Protein AF-A0AAJ0A9P5-F1 (afdb_monomer)

Mean predicted aligned error: 9.55 Å

Structure (mmCIF, N/CA/C/O backbone):
data_AF-A0AAJ0A9P5-F1
#
_entry.id   AF-A0AAJ0A9P5-F1
#
loop_
_atom_site.group_PDB
_atom_site.id
_atom_site.type_symbol
_atom_site.label_atom_id
_atom_site.label_alt_id
_atom_site.label_comp_id
_atom_site.label_asym_id
_atom_site.label_entity_id
_atom_site.label_seq_id
_atom_site.pdbx_PDB_ins_code
_atom_site.Cartn_x
_atom_site.Cartn_y
_atom_site.Cartn_z
_atom_site.occupancy
_atom_site.B_iso_or_equiv
_atom_site.auth_seq_id
_atom_site.auth_comp_id
_atom_site.auth_asym_id
_atom_site.auth_atom_id
_atom_site.pdbx_PDB_model_num
ATOM 1 N N . MET A 1 1 ? -40.258 11.384 46.647 1.00 43.69 1 MET A N 1
ATOM 2 C CA . MET A 1 1 ? -38.939 11.074 46.054 1.00 43.69 1 MET A CA 1
ATOM 3 C C . MET A 1 1 ? -38.989 9.666 45.482 1.00 43.69 1 MET A C 1
ATOM 5 O O . MET A 1 1 ? -38.997 8.732 46.267 1.00 43.69 1 MET A O 1
ATOM 9 N N . VAL A 1 2 ? -39.085 9.504 44.158 1.00 33.72 2 VAL A N 1
ATOM 10 C CA . VAL A 1 2 ? -38.914 8.203 43.483 1.00 33.72 2 VAL A CA 1
ATOM 11 C C . VAL A 1 2 ? -38.185 8.434 42.156 1.00 33.72 2 VAL A C 1
ATOM 13 O O . VAL A 1 2 ? -38.736 9.001 41.221 1.00 33.72 2 VAL A O 1
ATOM 16 N N . SER A 1 3 ? -36.909 8.047 42.193 1.00 40.75 3 SER A N 1
ATOM 17 C CA . SER A 1 3 ? -35.982 7.599 41.146 1.00 40.75 3 SER A CA 1
ATOM 18 C C . SER A 1 3 ? -36.278 7.946 39.674 1.00 40.75 3 SER A C 1
ATOM 20 O O . SER A 1 3 ? -37.192 7.399 39.055 1.00 40.75 3 SER A O 1
ATOM 22 N N . LEU A 1 4 ? -35.406 8.786 39.094 1.00 46.56 4 LEU A N 1
ATOM 23 C CA . LEU A 1 4 ? -35.200 8.904 37.648 1.00 46.56 4 LEU A CA 1
ATOM 24 C C . LEU A 1 4 ? -34.816 7.523 37.094 1.00 46.56 4 LEU A C 1
ATOM 26 O O . LEU A 1 4 ? -33.756 6.989 37.417 1.00 46.56 4 LEU A O 1
ATOM 30 N N . LYS A 1 5 ? -35.666 6.949 36.241 1.00 46.88 5 LYS A N 1
ATOM 31 C CA . LYS A 1 5 ? -35.311 5.766 35.457 1.00 46.88 5 LYS A CA 1
ATOM 32 C C . LYS A 1 5 ? -34.177 6.141 34.499 1.00 46.88 5 LYS A C 1
ATOM 34 O O . LYS A 1 5 ? -34.388 6.931 33.582 1.00 46.88 5 LYS A O 1
ATOM 39 N N . ASN A 1 6 ? -32.997 5.557 34.715 1.00 48.31 6 ASN A N 1
ATOM 40 C CA . ASN A 1 6 ? -31.891 5.539 33.762 1.00 48.31 6 ASN A CA 1
ATOM 41 C C . ASN A 1 6 ? -32.391 4.992 32.416 1.00 48.31 6 ASN A C 1
ATOM 43 O O . ASN A 1 6 ? -32.512 3.781 32.231 1.00 48.31 6 ASN A O 1
ATOM 47 N N . PHE A 1 7 ? -32.666 5.886 31.469 1.00 50.88 7 PHE A N 1
ATOM 48 C CA . PHE A 1 7 ? -32.727 5.534 30.059 1.00 50.88 7 PHE A CA 1
ATOM 49 C C . PHE A 1 7 ? -31.289 5.258 29.618 1.00 50.88 7 PHE A C 1
ATOM 51 O O . PHE A 1 7 ? -30.525 6.171 29.309 1.00 50.88 7 PHE A O 1
ATOM 58 N N . VAL A 1 8 ? -30.887 3.988 29.667 1.00 54.44 8 VAL A N 1
ATOM 59 C CA . VAL A 1 8 ? -29.678 3.531 28.985 1.00 54.44 8 VAL A CA 1
ATOM 60 C C . VAL A 1 8 ? -29.944 3.727 27.496 1.00 54.44 8 VAL A C 1
ATOM 62 O O . VAL A 1 8 ? -30.694 2.969 26.884 1.00 54.44 8 VAL A O 1
ATOM 65 N N . LEU A 1 9 ? -29.376 4.791 26.930 1.00 50.66 9 LEU A N 1
ATOM 66 C CA . LEU A 1 9 ? -29.213 4.944 25.491 1.00 50.66 9 LEU A CA 1
ATOM 67 C C . LEU A 1 9 ? -28.299 3.806 25.036 1.00 50.66 9 LEU A C 1
ATOM 69 O O . LEU A 1 9 ? -27.078 3.933 25.044 1.00 50.66 9 LEU A O 1
ATOM 73 N N . ALA A 1 10 ? -28.897 2.666 24.693 1.00 53.06 10 ALA A N 1
ATOM 74 C CA . ALA A 1 10 ? -28.248 1.677 23.858 1.00 53.06 10 ALA A CA 1
ATOM 75 C C . ALA A 1 10 ? -28.016 2.359 22.508 1.00 53.06 10 ALA A C 1
ATOM 77 O O . ALA A 1 10 ? -28.899 2.410 21.651 1.00 53.06 10 ALA A O 1
ATOM 78 N N . SER A 1 11 ? -26.847 2.973 22.352 1.00 49.56 11 SER A N 1
ATOM 79 C CA . SER A 1 11 ? -26.318 3.327 21.052 1.00 49.56 11 SER A CA 1
ATOM 80 C C . SER A 1 11 ? -26.202 2.022 20.277 1.00 49.56 11 SER A C 1
ATOM 82 O O . SER A 1 11 ? -25.260 1.251 20.448 1.00 49.56 11 SER A O 1
ATOM 84 N N . PHE A 1 12 ? -27.196 1.753 19.432 1.00 44.38 12 PHE A N 1
ATOM 85 C CA . PHE A 1 12 ? -27.018 0.879 18.289 1.00 44.38 12 PHE A CA 1
ATOM 86 C C . PHE A 1 12 ? -25.938 1.546 17.439 1.00 44.38 12 PHE A C 1
ATOM 88 O O . PHE A 1 12 ? -26.226 2.374 16.577 1.00 44.38 12 PHE A O 1
ATOM 95 N N . ALA A 1 13 ? -24.675 1.253 17.748 1.00 47.34 13 ALA A N 1
ATOM 96 C CA . ALA A 1 13 ? -23.578 1.438 16.825 1.00 47.34 13 ALA A CA 1
ATOM 97 C C . ALA A 1 13 ? -23.886 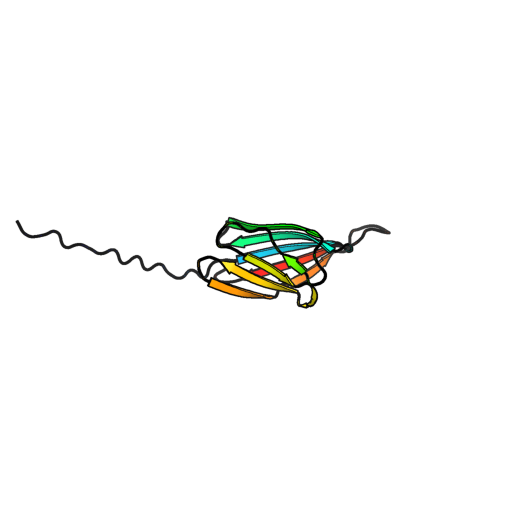0.493 15.666 1.00 47.34 13 ALA A C 1
ATOM 99 O O . ALA A 1 13 ? -23.502 -0.675 15.672 1.00 47.34 13 ALA A O 1
ATOM 100 N N . GLY A 1 14 ? -24.710 0.977 14.733 1.00 42.75 14 GLY A N 1
ATOM 101 C CA . GLY A 1 14 ? -24.897 0.339 13.450 1.00 42.75 14 GLY A CA 1
ATOM 102 C C . GLY A 1 14 ? -23.503 0.100 12.908 1.00 42.75 14 GLY A C 1
ATOM 103 O O . GLY A 1 14 ? -22.702 1.031 12.822 1.00 42.75 14 GLY A O 1
ATOM 104 N N . SER A 1 15 ? -23.190 -1.158 12.641 1.00 48.25 15 SER A N 1
ATOM 105 C CA . SER A 1 15 ? -21.971 -1.577 11.972 1.00 48.25 15 SER A CA 1
ATOM 106 C C . SER A 1 15 ? -22.048 -1.054 10.539 1.00 48.25 15 SER A C 1
ATOM 108 O O . SER A 1 15 ? -22.343 -1.787 9.601 1.00 48.25 15 SER A O 1
ATOM 110 N N . ALA A 1 16 ? -21.842 0.253 10.370 1.00 54.19 16 ALA A N 1
ATOM 111 C CA . ALA A 1 16 ? -21.419 0.800 9.103 1.00 54.19 16 ALA A CA 1
ATOM 112 C C . ALA A 1 16 ? -20.096 0.095 8.813 1.00 54.19 16 ALA A C 1
ATOM 114 O O . ALA A 1 16 ? -19.098 0.319 9.498 1.00 54.19 16 ALA A O 1
ATOM 115 N N . LEU A 1 17 ? -20.144 -0.871 7.897 1.00 59.69 17 LEU A N 1
ATOM 116 C CA . LEU A 1 17 ? -18.961 -1.534 7.374 1.00 59.69 17 LEU A CA 1
ATOM 117 C C . LEU A 1 17 ? -17.993 -0.418 6.956 1.00 59.69 17 LEU A C 1
ATOM 119 O O . LEU A 1 17 ? -18.373 0.458 6.184 1.00 59.69 17 LEU A O 1
ATOM 123 N N . ALA A 1 18 ? -16.814 -0.382 7.577 1.00 70.81 18 ALA A N 1
ATOM 124 C CA . ALA A 1 18 ? -15.884 0.736 7.480 1.00 70.81 18 ALA A CA 1
ATOM 125 C C . ALA A 1 18 ? -15.481 0.981 6.023 1.00 70.81 18 ALA A C 1
ATOM 127 O O . ALA A 1 18 ? -14.847 0.116 5.436 1.00 70.81 18 ALA A O 1
ATOM 128 N N . CYS A 1 19 ? -15.827 2.136 5.452 1.00 87.69 19 CYS A N 1
ATOM 129 C CA . CYS A 1 19 ? -15.570 2.402 4.040 1.00 87.69 19 CYS A CA 1
ATOM 130 C C . CYS A 1 19 ? -14.075 2.565 3.775 1.00 87.69 19 CYS A C 1
ATOM 132 O O . CYS A 1 19 ? -13.462 3.521 4.254 1.00 87.69 19 CYS A O 1
ATOM 134 N N . VAL A 1 20 ? -13.491 1.641 3.012 1.00 92.88 20 VAL A N 1
ATOM 135 C CA . VAL A 1 20 ? -12.066 1.660 2.677 1.00 92.88 20 VAL A CA 1
ATOM 136 C C . VAL A 1 20 ? -11.879 1.996 1.206 1.00 92.88 20 VAL A C 1
ATOM 138 O O . VAL A 1 20 ? -12.299 1.254 0.319 1.00 92.88 20 VAL A O 1
ATOM 141 N N . ASP A 1 21 ? -11.181 3.102 0.970 1.00 95.25 21 ASP A N 1
ATOM 142 C CA . ASP A 1 21 ? -10.745 3.568 -0.340 1.00 95.25 21 ASP A CA 1
ATOM 143 C C . ASP A 1 21 ? -9.230 3.390 -0.476 1.00 95.25 21 ASP A C 1
ATOM 145 O O . ASP A 1 21 ? -8.440 3.960 0.283 1.00 95.25 21 ASP A O 1
ATOM 149 N N . PHE A 1 22 ? -8.813 2.621 -1.474 1.00 96.12 22 PHE A N 1
ATOM 150 C CA . PHE A 1 22 ? -7.422 2.364 -1.820 1.00 96.12 22 PHE A CA 1
ATOM 151 C C . PHE A 1 22 ? -7.108 2.920 -3.205 1.00 96.12 22 PHE A C 1
ATOM 153 O O . PHE A 1 22 ? -7.825 2.648 -4.170 1.00 96.12 22 PHE A O 1
ATOM 160 N N . VAL A 1 23 ? -6.002 3.653 -3.314 1.00 96.12 23 VAL A N 1
ATOM 161 C CA . VAL A 1 23 ? -5.475 4.157 -4.585 1.00 96.12 23 VAL A CA 1
ATOM 162 C C . VAL A 1 23 ? -3.960 4.005 -4.595 1.00 96.12 23 VAL A C 1
ATOM 164 O O . VAL A 1 23 ? -3.279 4.486 -3.690 1.00 96.12 23 VAL A O 1
ATOM 167 N N . ALA A 1 24 ? -3.427 3.385 -5.641 1.00 95.12 24 ALA A N 1
ATOM 168 C CA . ALA A 1 24 ? -2.003 3.266 -5.914 1.00 95.12 24 ALA A CA 1
ATOM 169 C C . ALA A 1 24 ? -1.693 3.760 -7.327 1.00 95.12 24 ALA A C 1
ATOM 171 O O . ALA A 1 24 ? -2.428 3.465 -8.262 1.00 95.12 24 ALA A O 1
ATOM 172 N N . SER A 1 25 ? -0.582 4.473 -7.483 1.00 93.69 25 SER A N 1
ATOM 173 C CA . SER A 1 25 ? 0.039 4.779 -8.772 1.00 93.69 25 SER A CA 1
ATOM 174 C C . SER A 1 25 ? 1.460 4.237 -8.756 1.00 93.69 25 SER A C 1
ATOM 176 O O . SER A 1 25 ? 2.235 4.605 -7.871 1.00 93.69 25 SER A O 1
ATOM 178 N N . ILE A 1 26 ? 1.779 3.337 -9.684 1.00 91.56 26 ILE A N 1
ATOM 179 C CA . ILE A 1 26 ? 3.019 2.558 -9.723 1.00 91.56 26 ILE A CA 1
ATOM 180 C C . ILE A 1 26 ? 3.675 2.764 -11.084 1.00 91.56 26 ILE A C 1
ATOM 182 O O . ILE A 1 26 ? 3.067 2.488 -12.117 1.00 91.56 26 ILE A O 1
ATOM 186 N N . ASN A 1 27 ? 4.919 3.234 -11.107 1.00 89.00 27 ASN A N 1
ATOM 187 C CA . ASN A 1 27 ? 5.666 3.357 -12.357 1.00 89.00 27 ASN A CA 1
ATOM 188 C C . ASN A 1 27 ? 6.378 2.044 -12.734 1.00 89.00 27 ASN A C 1
ATOM 190 O O . ASN A 1 27 ? 6.448 1.082 -11.969 1.00 89.00 27 ASN A O 1
ATOM 194 N N . ASN A 1 28 ? 6.967 2.025 -13.925 1.00 83.50 28 ASN A N 1
ATOM 195 C CA . ASN A 1 28 ? 7.765 0.913 -14.443 1.00 83.50 28 ASN A CA 1
ATOM 196 C C . ASN A 1 28 ? 9.007 0.549 -13.598 1.00 83.50 28 ASN A C 1
ATOM 198 O O . ASN A 1 28 ? 9.544 -0.541 -13.768 1.00 83.50 28 ASN A O 1
ATOM 202 N N . PHE A 1 29 ? 9.460 1.427 -12.699 1.00 85.31 29 PHE A N 1
ATOM 203 C CA . PHE A 1 29 ? 10.568 1.184 -11.765 1.00 85.31 29 PHE A CA 1
ATOM 204 C C . PHE A 1 29 ? 10.097 0.681 -10.392 1.00 85.31 29 PHE A C 1
ATOM 206 O O . PHE A 1 29 ? 10.872 0.697 -9.439 1.00 85.31 29 PHE A O 1
ATOM 213 N N . GLN A 1 30 ? 8.828 0.275 -10.266 1.00 86.94 30 GLN A N 1
ATOM 214 C CA . GLN A 1 30 ? 8.208 -0.147 -9.002 1.00 86.94 30 GLN A CA 1
ATOM 215 C C . GLN A 1 30 ? 8.227 0.938 -7.909 1.00 86.94 30 GLN A C 1
ATOM 217 O O . GLN A 1 30 ? 8.095 0.653 -6.715 1.00 86.94 30 GLN A O 1
ATOM 222 N N . TYR A 1 31 ? 8.357 2.203 -8.307 1.00 91.12 31 TYR A N 1
ATOM 223 C CA . TYR A 1 31 ? 8.109 3.325 -7.418 1.00 91.12 31 TYR A CA 1
ATOM 224 C C . TYR A 1 31 ? 6.606 3.555 -7.342 1.00 91.12 31 TYR A C 1
ATOM 226 O O . TYR A 1 31 ? 5.960 3.767 -8.373 1.00 91.12 31 TYR A O 1
ATOM 234 N N . ALA A 1 32 ? 6.056 3.532 -6.131 1.00 92.94 32 ALA A N 1
ATOM 235 C CA . ALA A 1 32 ? 4.633 3.698 -5.912 1.00 92.94 32 ALA A CA 1
ATOM 236 C C . ALA A 1 32 ? 4.320 4.897 -5.022 1.00 92.94 32 ALA A C 1
ATOM 238 O O . ALA A 1 32 ? 4.997 5.163 -4.027 1.00 92.94 32 ALA A O 1
ATOM 239 N N . THR A 1 33 ? 3.225 5.573 -5.353 1.00 96.06 33 THR A N 1
ATOM 240 C CA . THR A 1 33 ? 2.486 6.420 -4.418 1.00 96.06 33 THR A CA 1
ATOM 241 C C . THR A 1 33 ? 1.176 5.719 -4.098 1.00 96.06 33 THR A C 1
ATOM 243 O O . THR A 1 33 ? 0.337 5.558 -4.981 1.00 96.06 33 THR A O 1
ATOM 246 N N . ILE A 1 34 ? 1.006 5.289 -2.850 1.00 96.31 34 ILE A N 1
ATOM 247 C CA . ILE A 1 34 ? -0.185 4.564 -2.392 1.00 96.31 34 ILE A CA 1
ATOM 248 C C . ILE A 1 34 ? -0.839 5.341 -1.260 1.00 96.31 34 ILE A C 1
ATOM 250 O O . ILE A 1 34 ? -0.153 5.858 -0.376 1.00 96.31 34 ILE A O 1
ATOM 254 N N . THR A 1 35 ? -2.165 5.406 -1.273 1.00 97.56 35 THR A N 1
ATOM 255 C CA . THR A 1 35 ? -2.997 5.950 -0.202 1.00 97.56 35 THR A CA 1
ATOM 256 C C . THR A 1 35 ? -4.113 4.965 0.125 1.00 97.56 35 THR A C 1
ATOM 258 O O . THR A 1 35 ? -4.821 4.511 -0.769 1.00 97.56 35 THR A O 1
ATOM 261 N N . LEU A 1 36 ? -4.277 4.667 1.414 1.00 96.81 36 LEU A N 1
ATOM 262 C CA . LEU A 1 36 ? -5.419 3.936 1.955 1.00 96.81 36 LEU A CA 1
ATOM 263 C C . LEU A 1 36 ? -6.155 4.854 2.930 1.00 96.81 36 LEU A C 1
ATOM 265 O O . LEU A 1 36 ? -5.568 5.384 3.885 1.00 96.81 36 LEU A O 1
ATOM 269 N N . THR A 1 37 ? -7.434 5.048 2.657 1.00 95.81 37 THR A N 1
ATOM 270 C CA . THR A 1 37 ? -8.356 5.878 3.421 1.00 95.81 37 THR A CA 1
ATOM 271 C C . THR A 1 37 ? -9.404 4.971 4.045 1.00 95.81 37 THR A C 1
ATOM 273 O O . THR A 1 37 ? -10.003 4.172 3.341 1.00 95.81 37 THR A O 1
ATOM 276 N N . ASP A 1 38 ? -9.619 5.096 5.348 1.00 92.88 38 ASP A N 1
ATOM 277 C CA . ASP A 1 38 ? -10.664 4.390 6.091 1.00 92.88 38 ASP A CA 1
ATOM 278 C C . ASP A 1 38 ? -11.634 5.440 6.646 1.00 92.88 38 ASP A C 1
ATOM 280 O O . ASP A 1 38 ? -11.214 6.388 7.317 1.00 92.88 38 ASP A O 1
ATOM 284 N N . ASN A 1 39 ? -12.915 5.324 6.292 1.00 90.69 39 ASN A N 1
ATOM 285 C CA . ASN A 1 39 ? -13.996 6.236 6.664 1.00 90.69 39 ASN A CA 1
ATOM 286 C C . ASN A 1 39 ? -13.651 7.714 6.396 1.00 90.69 39 ASN A C 1
ATOM 288 O O . ASN A 1 39 ? -13.827 8.595 7.240 1.00 90.69 39 ASN A O 1
ATOM 292 N N . GLY A 1 40 ? -13.103 7.987 5.208 1.00 89.88 40 GLY A N 1
ATOM 293 C CA . GLY A 1 40 ? -12.710 9.333 4.777 1.00 89.88 40 GLY A CA 1
ATOM 294 C C . GLY A 1 40 ? -11.415 9.866 5.405 1.00 89.88 40 GLY A C 1
ATOM 295 O O . GLY A 1 40 ? -11.002 10.984 5.099 1.00 89.88 40 GLY A O 1
ATOM 296 N N . GLN A 1 41 ? -10.737 9.090 6.255 1.00 92.75 41 GLN A N 1
ATOM 297 C CA . GLN A 1 41 ? -9.464 9.463 6.870 1.00 92.75 41 GLN A CA 1
ATOM 298 C C . GLN A 1 41 ? -8.302 8.695 6.244 1.00 92.75 41 GLN A C 1
ATOM 300 O O . GLN A 1 41 ? -8.282 7.469 6.253 1.00 92.75 41 GLN A O 1
ATOM 305 N N . LYS A 1 42 ? -7.277 9.400 5.753 1.00 95.62 42 LYS A N 1
ATOM 306 C CA . LYS A 1 42 ? -6.038 8.752 5.299 1.00 95.62 42 LYS A CA 1
ATOM 307 C C . LYS A 1 42 ? -5.344 8.066 6.479 1.00 95.62 42 LYS A C 1
ATOM 309 O O . LYS A 1 42 ? -4.818 8.749 7.367 1.00 95.62 42 LYS A O 1
ATOM 314 N N . VAL A 1 43 ? -5.298 6.737 6.460 1.00 97.00 43 VAL A N 1
ATOM 315 C CA . VAL A 1 43 ? -4.728 5.907 7.534 1.00 97.00 43 VAL A CA 1
ATOM 316 C C . VAL A 1 43 ? -3.383 5.303 7.164 1.00 97.00 43 VAL A C 1
ATOM 318 O O . VAL A 1 43 ? -2.535 5.181 8.047 1.00 97.00 43 VAL A O 1
ATOM 321 N N . CYS A 1 44 ? -3.152 4.994 5.886 1.00 97.38 44 CYS A N 1
ATOM 322 C CA . CYS A 1 44 ? -1.876 4.477 5.407 1.00 97.38 44 CYS A CA 1
ATOM 323 C C . CYS A 1 44 ? -1.442 5.156 4.110 1.00 97.38 44 CYS A C 1
ATOM 325 O O . CYS A 1 44 ? -2.264 5.554 3.282 1.00 97.38 44 CYS A O 1
ATOM 327 N N . SER A 1 45 ? -0.133 5.264 3.911 1.00 97.75 45 SER A N 1
ATOM 328 C CA . SER A 1 45 ? 0.434 5.688 2.637 1.00 97.75 45 SER A CA 1
ATOM 329 C C . SER A 1 45 ? 1.853 5.180 2.435 1.00 97.75 45 SER A C 1
ATOM 331 O O . SER A 1 45 ? 2.576 4.938 3.399 1.00 97.75 45 SER A O 1
ATOM 333 N N . VAL A 1 46 ? 2.278 5.087 1.182 1.00 96.62 46 VAL A N 1
ATOM 334 C CA . VAL A 1 46 ? 3.691 4.945 0.820 1.00 96.62 46 VAL A CA 1
ATOM 335 C C . VAL A 1 46 ? 4.010 5.918 -0.303 1.00 96.62 46 VAL A C 1
ATOM 337 O O . VAL A 1 46 ? 3.150 6.239 -1.124 1.00 96.62 46 VAL A O 1
ATOM 340 N N . ASN A 1 47 ? 5.243 6.397 -0.314 1.00 96.50 47 ASN A N 1
ATOM 341 C CA . ASN A 1 47 ? 5.826 7.111 -1.436 1.00 96.50 47 ASN A CA 1
ATOM 342 C C . ASN A 1 47 ? 7.264 6.600 -1.551 1.00 96.50 47 ASN A C 1
ATOM 344 O O . ASN A 1 47 ? 8.134 7.030 -0.794 1.00 96.50 47 ASN A O 1
ATOM 348 N N . GLY A 1 48 ? 7.463 5.563 -2.363 1.00 94.38 48 GLY A N 1
ATOM 349 C CA . GLY A 1 48 ? 8.729 4.839 -2.393 1.00 94.38 48 GLY A CA 1
ATOM 350 C C . GLY A 1 48 ? 8.698 3.540 -3.190 1.00 94.38 48 GLY A C 1
ATOM 351 O O . GLY A 1 48 ? 7.684 3.159 -3.777 1.00 94.38 48 GLY A O 1
ATOM 352 N N . TYR A 1 49 ? 9.843 2.864 -3.199 1.00 93.62 49 TYR A N 1
ATOM 353 C CA . TYR A 1 49 ? 10.028 1.585 -3.876 1.00 93.62 49 TYR A CA 1
ATOM 354 C C . TYR A 1 49 ? 9.430 0.427 -3.077 1.00 93.62 49 TYR A C 1
ATOM 356 O O . TYR A 1 49 ? 9.454 0.431 -1.843 1.00 93.62 49 TYR A O 1
ATOM 364 N N . GLY A 1 50 ? 8.895 -0.550 -3.803 1.00 87.88 50 GLY A N 1
ATOM 365 C CA . GLY A 1 50 ? 8.472 -1.828 -3.243 1.00 87.88 50 GLY A CA 1
ATOM 366 C C . GLY A 1 50 ? 9.660 -2.758 -3.021 1.00 87.88 50 GLY A C 1
ATOM 367 O O . GLY A 1 50 ? 10.757 -2.532 -3.533 1.00 87.88 50 GLY A O 1
ATOM 368 N N . ASP A 1 51 ? 9.430 -3.814 -2.253 1.00 87.75 51 ASP A N 1
ATOM 369 C CA . ASP A 1 51 ? 10.310 -4.976 -2.220 1.00 87.75 51 ASP A CA 1
ATOM 370 C C . ASP A 1 51 ? 9.920 -5.979 -3.326 1.00 87.75 51 ASP A C 1
ATOM 372 O O . ASP A 1 51 ? 9.071 -5.711 -4.177 1.00 87.75 51 ASP A O 1
ATOM 376 N N . ALA A 1 52 ? 10.546 -7.159 -3.332 1.00 86.00 52 ALA A N 1
ATOM 377 C CA . ALA A 1 52 ? 10.279 -8.195 -4.333 1.00 86.00 52 ALA A CA 1
ATOM 378 C C . ALA A 1 52 ? 8.834 -8.741 -4.314 1.00 86.00 52 ALA A C 1
ATOM 380 O O . ALA A 1 52 ? 8.410 -9.389 -5.274 1.00 86.00 52 ALA A O 1
ATOM 381 N N . ASN A 1 53 ? 8.091 -8.513 -3.230 1.00 89.50 53 ASN A N 1
ATOM 382 C CA . ASN A 1 53 ? 6.756 -9.047 -2.996 1.00 89.50 53 ASN A CA 1
ATOM 383 C C . ASN A 1 53 ? 5.668 -7.955 -3.071 1.00 89.50 53 ASN A C 1
ATOM 385 O O . ASN A 1 53 ? 4.507 -8.276 -3.354 1.00 89.50 53 ASN A O 1
ATOM 389 N N . GLY A 1 54 ? 6.017 -6.678 -2.878 1.00 93.12 54 GLY A N 1
ATOM 390 C CA . GLY A 1 54 ? 5.050 -5.585 -2.871 1.00 93.12 54 GLY A CA 1
ATOM 391 C C . GLY A 1 54 ? 5.461 -4.354 -2.061 1.00 93.12 54 GLY A C 1
ATOM 392 O O . GLY A 1 54 ? 6.640 -4.067 -1.870 1.00 93.12 54 GLY A O 1
ATOM 393 N N . TRP A 1 55 ? 4.472 -3.603 -1.574 1.00 95.25 55 TRP A N 1
ATOM 394 C CA . TRP A 1 55 ? 4.682 -2.377 -0.801 1.00 95.25 55 TRP A CA 1
ATOM 395 C C . TRP A 1 55 ? 4.093 -2.514 0.592 1.00 95.25 55 TRP A C 1
ATOM 397 O O . TRP A 1 55 ? 2.878 -2.626 0.764 1.00 95.25 55 TRP A O 1
ATOM 407 N N . ARG A 1 56 ? 4.954 -2.403 1.603 1.00 95.38 56 ARG A N 1
ATOM 408 C CA . ARG A 1 56 ? 4.518 -2.148 2.974 1.00 95.38 56 ARG A CA 1
ATOM 409 C C . ARG A 1 56 ? 4.193 -0.671 3.132 1.00 95.38 56 ARG A C 1
ATOM 411 O O . ARG A 1 56 ? 5.050 0.181 2.909 1.00 95.38 56 ARG A O 1
ATOM 418 N N . LEU A 1 57 ? 2.965 -0.364 3.536 1.00 96.19 57 LEU A N 1
ATOM 419 C CA . LEU A 1 57 ? 2.546 1.018 3.731 1.00 96.19 57 LEU A CA 1
ATOM 420 C C . LEU A 1 57 ? 2.949 1.514 5.126 1.00 96.19 57 LEU A C 1
ATOM 422 O O . LEU A 1 57 ? 2.965 0.762 6.103 1.00 96.19 57 LEU A O 1
ATOM 426 N N . ASN A 1 58 ? 3.232 2.813 5.219 1.00 97.19 58 ASN A N 1
ATOM 427 C CA . ASN A 1 58 ? 3.375 3.511 6.489 1.00 97.19 58 ASN A CA 1
ATOM 428 C C . ASN A 1 58 ? 1.981 3.905 6.991 1.00 97.19 58 ASN A C 1
ATOM 430 O O . ASN A 1 58 ? 1.262 4.643 6.313 1.00 97.19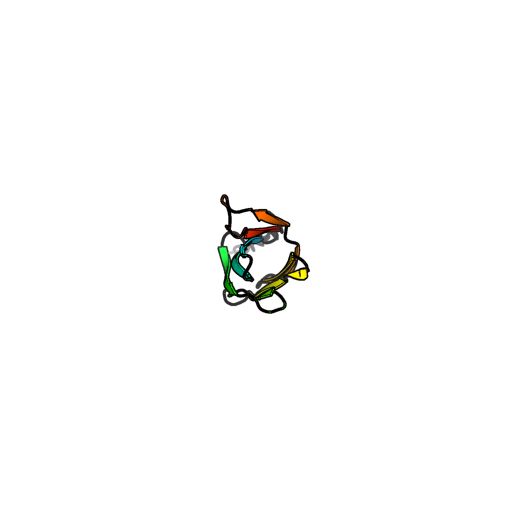 58 ASN A O 1
ATOM 434 N N . CYS A 1 59 ? 1.601 3.390 8.156 1.00 97.38 59 CYS A N 1
ATOM 435 C CA . CYS A 1 59 ? 0.256 3.486 8.702 1.00 97.38 59 CYS A CA 1
ATOM 436 C C . CYS A 1 59 ? 0.239 4.199 10.057 1.00 97.38 59 CYS A C 1
ATOM 438 O O . CYS A 1 59 ? 1.200 4.139 10.825 1.00 97.38 59 CYS A O 1
ATOM 440 N N . ARG A 1 60 ? -0.892 4.838 10.379 1.00 96.44 60 ARG A N 1
ATOM 441 C CA . ARG A 1 60 ? -1.190 5.307 11.740 1.00 96.44 60 ARG A CA 1
ATOM 442 C C . ARG A 1 60 ? -1.167 4.130 12.726 1.00 96.44 60 ARG A C 1
ATOM 444 O O . ARG A 1 60 ? -1.419 2.989 12.349 1.00 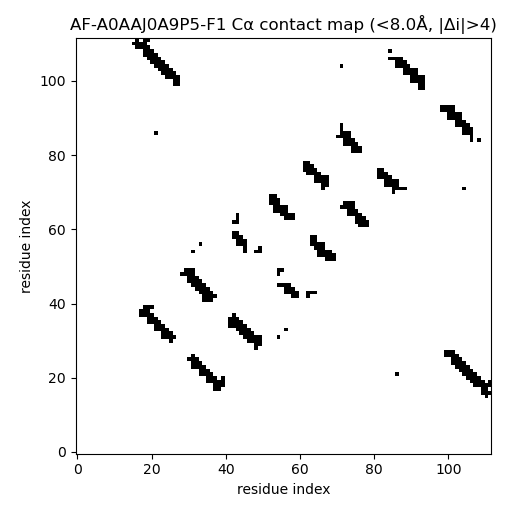96.44 60 ARG A O 1
ATOM 451 N N . SER A 1 61 ? -0.910 4.417 14.003 1.00 95.19 61 SER A N 1
ATOM 452 C CA . SER A 1 61 ? -0.920 3.393 15.058 1.00 95.19 61 SER A CA 1
ATOM 453 C C . SER A 1 61 ? -2.245 2.61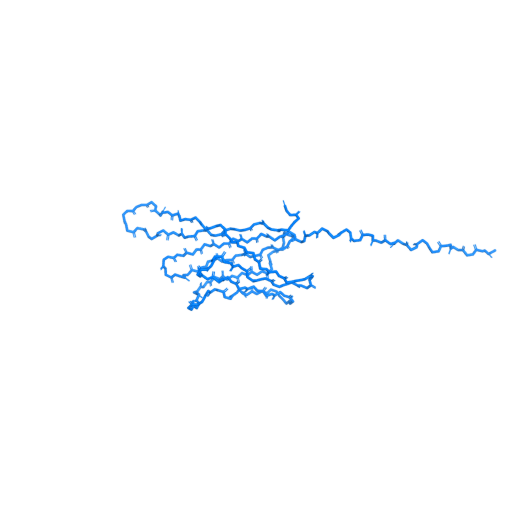9 15.086 1.00 95.19 61 SER A C 1
ATOM 455 O O . SER A 1 61 ? -3.313 3.219 14.966 1.00 95.19 61 SER A O 1
ATOM 457 N N . GLY A 1 62 ? -2.165 1.294 15.230 1.00 92.88 62 GLY A N 1
ATOM 458 C CA . GLY A 1 62 ? -3.319 0.389 15.182 1.00 92.88 62 GLY A CA 1
ATOM 459 C C . GLY A 1 62 ? -3.752 -0.032 13.774 1.00 92.88 62 GLY A C 1
ATOM 460 O O . GLY A 1 62 ? -4.653 -0.857 13.655 1.00 92.88 62 GLY A O 1
ATOM 461 N N . TYR A 1 63 ? -3.105 0.488 12.726 1.00 96.44 63 TYR A N 1
ATOM 462 C CA . TYR A 1 63 ? -3.344 0.100 11.339 1.00 96.44 63 TYR A CA 1
ATOM 463 C C . TYR A 1 63 ? -2.104 -0.555 10.728 1.00 96.44 63 TYR A C 1
ATOM 465 O O . TYR A 1 63 ? -0.967 -0.200 11.047 1.00 96.44 63 TYR A O 1
ATOM 473 N N . SER A 1 64 ? -2.315 -1.480 9.798 1.00 97.44 64 SER A N 1
ATOM 474 C CA . SER A 1 64 ? -1.262 -2.025 8.943 1.00 97.44 64 SER A CA 1
ATOM 475 C C . SER A 1 64 ? -1.813 -2.317 7.554 1.00 97.44 64 SER A C 1
ATOM 477 O O . SER A 1 64 ? -2.980 -2.671 7.401 1.00 97.44 64 SER A O 1
ATOM 479 N N . ALA A 1 65 ? -0.981 -2.143 6.529 1.00 96.94 65 ALA A N 1
ATOM 480 C CA . ALA A 1 65 ? -1.359 -2.476 5.167 1.00 96.94 65 ALA A CA 1
ATOM 481 C C . ALA A 1 65 ? -0.154 -2.937 4.343 1.00 96.94 65 ALA A C 1
ATOM 483 O O . ALA A 1 65 ? 0.950 -2.391 4.471 1.00 96.94 65 ALA A O 1
ATOM 484 N N . TYR A 1 66 ? -0.392 -3.918 3.478 1.00 96.56 66 TYR A N 1
ATOM 485 C CA . TYR A 1 66 ? 0.576 -4.439 2.524 1.00 96.56 66 TYR A CA 1
ATOM 486 C C . TYR A 1 66 ? -0.104 -4.680 1.174 1.00 96.56 66 TYR A C 1
ATOM 488 O O . TYR A 1 66 ? -1.095 -5.403 1.099 1.00 96.56 66 TYR A O 1
ATOM 496 N N . MET A 1 67 ? 0.408 -4.065 0.108 1.00 94.88 67 MET A N 1
ATOM 497 C CA . MET A 1 67 ? -0.044 -4.335 -1.260 1.00 94.88 67 MET A CA 1
ATOM 498 C C . MET A 1 67 ? 0.873 -5.381 -1.886 1.00 94.88 67 MET A C 1
ATOM 500 O O . MET A 1 67 ? 2.061 -5.112 -2.047 1.00 94.88 67 MET A O 1
ATOM 504 N N . ARG A 1 68 ? 0.327 -6.533 -2.281 1.00 92.31 68 ARG A N 1
ATOM 505 C CA . ARG A 1 68 ? 1.047 -7.600 -2.987 1.00 92.31 68 ARG A CA 1
ATOM 506 C C . ARG A 1 68 ? 1.056 -7.324 -4.488 1.00 92.31 68 ARG A C 1
ATOM 508 O O . ARG A 1 68 ? -0.004 -7.176 -5.086 1.00 92.31 68 ARG A O 1
ATOM 515 N N . PHE A 1 69 ? 2.243 -7.298 -5.099 1.00 81.94 69 PHE A N 1
ATOM 516 C CA . PHE A 1 69 ? 2.403 -6.951 -6.520 1.00 81.94 69 PHE A CA 1
ATOM 517 C C . PHE A 1 69 ? 1.862 -8.019 -7.479 1.00 81.94 69 PHE A C 1
ATOM 519 O O . PHE A 1 69 ? 1.321 -7.685 -8.521 1.00 81.94 69 PHE A O 1
ATOM 526 N N . ARG A 1 70 ? 2.035 -9.308 -7.161 1.00 78.62 70 ARG A N 1
ATOM 527 C CA . ARG A 1 70 ? 1.684 -10.394 -8.097 1.00 78.62 70 ARG A CA 1
ATOM 528 C C . ARG A 1 70 ? 0.187 -10.634 -8.238 1.00 78.62 70 ARG A C 1
ATOM 530 O O . ARG A 1 70 ? -0.247 -11.092 -9.288 1.00 78.62 70 ARG A O 1
ATOM 537 N N . ASP A 1 71 ? -0.552 -10.355 -7.173 1.00 82.31 71 ASP A N 1
ATOM 538 C CA . ASP A 1 71 ? -1.955 -10.743 -7.063 1.00 82.31 71 ASP A CA 1
ATOM 539 C C . ASP A 1 71 ? -2.888 -9.526 -7.097 1.00 82.31 71 ASP A C 1
ATOM 541 O O . ASP A 1 71 ? -4.096 -9.698 -6.991 1.00 82.31 71 ASP A O 1
ATOM 545 N N . ASP A 1 72 ? -2.339 -8.307 -7.193 1.00 87.75 72 ASP A N 1
ATOM 546 C CA . ASP A 1 72 ? -3.076 -7.040 -7.101 1.00 87.75 72 ASP A CA 1
ATOM 547 C C . ASP A 1 72 ? -4.001 -6.980 -5.873 1.00 87.75 72 ASP A C 1
ATOM 549 O O . ASP A 1 72 ? -5.114 -6.453 -5.913 1.00 87.75 72 ASP A O 1
ATOM 553 N N . VAL A 1 73 ? -3.535 -7.539 -4.754 1.00 93.81 73 VAL A N 1
ATOM 554 C CA . VAL A 1 73 ? -4.301 -7.705 -3.514 1.00 93.81 73 VAL A CA 1
ATOM 555 C C . VAL A 1 73 ? -3.701 -6.862 -2.398 1.00 93.81 73 VAL A C 1
ATOM 557 O O . VAL A 1 73 ? -2.483 -6.787 -2.234 1.00 93.81 73 VAL A O 1
ATOM 560 N N . VAL A 1 74 ? -4.569 -6.268 -1.587 1.00 96.06 74 VAL A N 1
ATOM 561 C CA . VAL A 1 74 ? -4.199 -5.509 -0.395 1.00 96.06 74 VAL A CA 1
ATOM 562 C C . VAL A 1 74 ? -4.622 -6.280 0.843 1.00 96.06 74 VAL A C 1
ATOM 564 O O . VAL A 1 74 ? -5.788 -6.634 1.015 1.00 96.06 74 VAL A O 1
ATOM 567 N N . GLU A 1 75 ? -3.657 -6.521 1.716 1.00 96.19 75 GLU A N 1
ATOM 568 C CA . GLU A 1 75 ? -3.870 -6.979 3.081 1.00 96.19 75 GLU A CA 1
ATOM 569 C C . GLU A 1 75 ? -3.960 -5.751 3.974 1.00 96.19 75 GLU A C 1
ATOM 571 O O . GLU A 1 75 ? -3.078 -4.890 3.941 1.00 96.19 75 GLU A O 1
ATOM 576 N N . TYR A 1 76 ? -5.028 -5.648 4.756 1.00 95.69 76 TYR A N 1
ATOM 577 C CA . TYR A 1 76 ? -5.314 -4.477 5.568 1.00 95.69 76 TYR A CA 1
ATOM 578 C C . TYR A 1 76 ? -5.809 -4.889 6.949 1.00 95.69 76 TYR A C 1
ATOM 580 O O . TYR A 1 76 ? -6.688 -5.736 7.076 1.00 95.69 76 TYR A O 1
ATOM 588 N N . SER A 1 77 ? -5.250 -4.286 7.992 1.00 95.25 77 SER A N 1
ATOM 589 C CA . SER A 1 77 ? -5.737 -4.416 9.363 1.00 95.25 77 SER A CA 1
ATOM 590 C C . SER A 1 77 ? -5.969 -3.043 9.973 1.00 95.25 77 SER A C 1
ATOM 592 O O . SER A 1 77 ? -5.162 -2.126 9.807 1.00 95.25 77 SER A O 1
ATOM 594 N N . ALA A 1 78 ? -7.066 -2.934 10.704 1.00 91.81 78 ALA A N 1
ATOM 595 C CA . ALA A 1 78 ? -7.516 -1.769 11.440 1.00 91.81 78 ALA A CA 1
ATOM 596 C C . ALA A 1 78 ? -7.928 -2.187 12.862 1.00 91.81 78 ALA A C 1
ATOM 598 O O . ALA A 1 78 ? -8.140 -3.375 13.121 1.00 91.81 78 ALA A O 1
ATOM 599 N N . PRO A 1 79 ? -8.141 -1.238 13.790 1.00 90.06 79 PRO A N 1
ATOM 600 C CA . PRO A 1 79 ? -8.617 -1.557 15.138 1.00 90.06 79 PRO A CA 1
ATOM 601 C C . PRO A 1 79 ? -9.966 -2.293 15.180 1.00 90.06 79 PRO A C 1
ATOM 603 O O . PRO A 1 79 ? -10.305 -2.895 16.194 1.00 90.06 79 PRO A O 1
ATO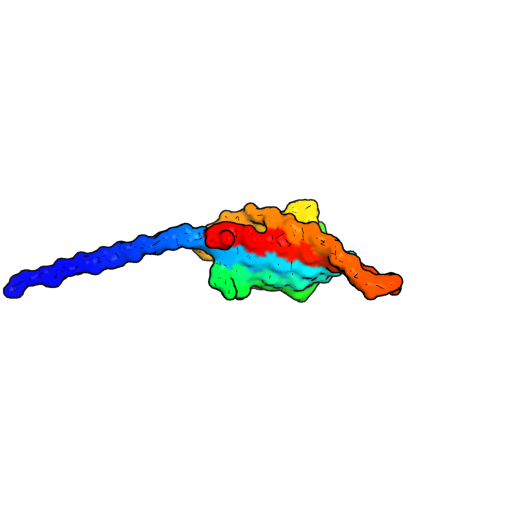M 606 N N . HIS A 1 80 ? -10.744 -2.226 14.098 1.00 83.56 80 HIS A N 1
ATOM 607 C CA . HIS A 1 80 ? -12.072 -2.828 13.979 1.00 83.56 80 HIS A CA 1
ATOM 608 C C . HIS A 1 80 ? -12.096 -4.118 13.133 1.00 83.56 80 HIS A C 1
ATOM 610 O O . HIS A 1 80 ? -13.157 -4.726 12.999 1.00 83.56 80 HIS A O 1
ATOM 616 N N . GLY A 1 81 ? -10.949 -4.588 12.624 1.00 88.88 81 GLY A N 1
ATOM 617 C CA . GLY A 1 81 ? -10.834 -5.883 11.944 1.00 88.88 81 GLY A CA 1
ATOM 618 C C . GLY A 1 81 ? -9.693 -5.971 10.927 1.00 88.88 81 GLY A C 1
ATOM 619 O O . GLY A 1 81 ? -8.946 -5.018 10.713 1.00 88.88 81 GLY A O 1
ATOM 620 N N . SER A 1 82 ? -9.565 -7.141 10.302 1.00 91.81 82 SER A N 1
ATOM 621 C CA . SER A 1 82 ? -8.559 -7.427 9.275 1.00 91.81 82 SER A CA 1
ATOM 622 C C . SER A 1 82 ? -9.212 -8.038 8.046 1.00 91.81 82 SER A C 1
ATOM 624 O O . SER A 1 82 ? -10.074 -8.910 8.162 1.00 91.81 82 SER A O 1
ATOM 626 N N . TRP A 1 83 ? -8.767 -7.610 6.869 1.00 91.75 83 TRP A N 1
ATOM 627 C CA . TRP A 1 83 ? -9.314 -8.037 5.591 1.00 91.75 83 TRP A CA 1
ATOM 628 C C . TRP A 1 83 ? -8.249 -8.141 4.511 1.00 91.75 83 TRP A C 1
ATOM 630 O O . TRP A 1 83 ? -7.146 -7.600 4.598 1.00 91.75 83 TRP A O 1
ATOM 640 N N . THR A 1 84 ? -8.638 -8.817 3.443 1.00 94.56 84 THR A N 1
ATOM 641 C CA . THR A 1 84 ? -7.880 -8.901 2.208 1.00 94.56 84 THR A CA 1
ATOM 642 C C . THR A 1 84 ? -8.833 -8.610 1.062 1.00 94.56 84 THR A C 1
ATOM 644 O O . THR A 1 84 ? -9.912 -9.200 1.000 1.00 94.56 84 THR A O 1
ATOM 647 N N . PHE A 1 85 ? -8.465 -7.689 0.178 1.00 94.06 85 PHE A N 1
ATOM 648 C CA . PHE A 1 85 ? -9.298 -7.312 -0.960 1.00 94.06 85 PHE A CA 1
ATOM 649 C C . PHE A 1 85 ? -8.470 -7.148 -2.230 1.00 94.06 85 PHE A C 1
ATOM 651 O O . PHE A 1 85 ? -7.310 -6.744 -2.189 1.00 94.06 85 PHE A O 1
ATOM 658 N N . ALA A 1 86 ? -9.080 -7.484 -3.364 1.00 94.38 86 ALA A N 1
ATOM 659 C CA . ALA A 1 86 ? -8.483 -7.278 -4.675 1.00 94.38 86 ALA A CA 1
ATOM 660 C C . ALA A 1 86 ? -8.595 -5.808 -5.097 1.00 94.38 86 ALA A C 1
ATOM 662 O O . ALA A 1 86 ? -9.528 -5.099 -4.712 1.00 94.38 86 ALA A O 1
ATOM 663 N N . THR A 1 87 ? -7.655 -5.371 -5.923 1.00 94.12 87 THR A N 1
ATOM 664 C CA . THR A 1 87 ? -7.655 -4.062 -6.568 1.00 94.12 87 THR A CA 1
ATOM 665 C C . THR A 1 87 ? -7.895 -4.217 -8.062 1.00 94.12 87 THR A C 1
ATOM 667 O O . THR A 1 87 ? -7.630 -5.258 -8.659 1.00 94.12 87 THR A O 1
ATOM 670 N N . LYS A 1 88 ? -8.428 -3.167 -8.677 1.00 93.19 88 LYS A N 1
ATOM 671 C CA . LYS A 1 88 ? -8.539 -3.046 -10.123 1.00 93.19 88 LYS A CA 1
ATOM 672 C C . LYS A 1 88 ? -7.400 -2.164 -10.617 1.00 93.19 88 LYS A C 1
ATOM 674 O O . LYS A 1 88 ? -7.402 -0.965 -10.329 1.00 93.19 88 LYS A O 1
ATOM 679 N N . CYS A 1 89 ? -6.456 -2.757 -11.341 1.00 90.25 89 CYS A N 1
ATOM 680 C CA . CYS A 1 89 ? -5.311 -2.065 -11.922 1.00 90.25 89 CYS A CA 1
ATOM 681 C C . CYS A 1 89 ? -5.538 -1.753 -13.404 1.00 90.25 89 CYS A C 1
ATOM 683 O O . CYS A 1 89 ? -5.886 -2.630 -14.193 1.00 90.25 89 CYS A O 1
ATOM 685 N N . GLU A 1 90 ? -5.322 -0.498 -13.785 1.00 90.06 90 GLU A N 1
ATOM 686 C CA . GLU A 1 90 ? -5.395 -0.027 -15.166 1.00 90.06 90 GLU A CA 1
ATOM 687 C C . GLU A 1 90 ? -4.057 0.601 -15.567 1.00 90.06 90 GLU A C 1
ATOM 689 O O . GLU A 1 90 ? -3.503 1.438 -14.849 1.00 90.06 90 GLU A O 1
ATOM 694 N N . TYR A 1 91 ? -3.530 0.197 -16.725 1.00 84.88 91 TYR A N 1
ATOM 695 C CA . TYR A 1 91 ? -2.326 0.798 -17.289 1.00 84.88 91 TYR A CA 1
ATOM 696 C C . TYR A 1 91 ? -2.680 2.101 -18.002 1.00 84.88 91 TYR A C 1
ATOM 698 O O . TYR A 1 91 ? -3.457 2.115 -18.958 1.00 84.88 91 TYR A O 1
ATOM 706 N N . MET A 1 92 ? -2.065 3.196 -17.575 1.00 82.19 92 MET A N 1
ATOM 707 C CA . MET A 1 92 ? -2.156 4.494 -18.225 1.00 82.19 92 MET A CA 1
ATOM 708 C C . MET A 1 92 ? -0.844 4.767 -18.959 1.00 82.19 92 MET A C 1
ATOM 710 O O . MET A 1 92 ? 0.193 5.040 -18.348 1.00 82.19 92 MET A O 1
ATOM 714 N N . ALA A 1 93 ? -0.891 4.693 -20.289 1.00 75.19 93 ALA A N 1
ATOM 715 C CA . ALA A 1 93 ? 0.230 5.088 -21.129 1.00 75.19 93 ALA A CA 1
ATOM 716 C C . ALA A 1 93 ? 0.462 6.600 -21.001 1.00 75.19 93 ALA A C 1
ATOM 718 O O . ALA A 1 93 ? -0.473 7.395 -21.120 1.00 75.19 93 ALA A O 1
ATOM 719 N N . ALA A 1 94 ? 1.709 7.006 -20.778 1.00 66.25 94 ALA A N 1
ATOM 720 C CA . ALA A 1 94 ? 2.060 8.414 -20.808 1.00 66.25 94 ALA A CA 1
ATOM 721 C C . ALA A 1 94 ? 2.121 8.896 -22.276 1.00 66.25 94 ALA A C 1
ATOM 723 O O . ALA A 1 94 ? 2.684 8.200 -23.124 1.00 66.25 94 ALA A O 1
ATOM 724 N N . PRO A 1 95 ? 1.532 10.057 -22.617 1.00 56.88 95 PRO A N 1
ATOM 725 C CA . PRO A 1 95 ? 1.554 10.557 -23.986 1.00 56.88 95 PRO A CA 1
ATOM 726 C C . PRO A 1 95 ? 2.970 11.010 -24.375 1.00 56.88 95 PRO A C 1
ATOM 728 O O . PRO A 1 95 ? 3.531 11.913 -23.759 1.00 56.88 95 PRO A O 1
ATOM 731 N N . GLY A 1 96 ? 3.536 10.393 -25.419 1.00 61.19 96 GLY A N 1
ATOM 732 C CA . GLY A 1 96 ? 4.829 10.766 -26.006 1.00 61.19 96 GLY A CA 1
ATOM 733 C C . GLY A 1 96 ? 5.784 9.584 -26.208 1.00 61.19 96 GLY A C 1
ATOM 734 O O . GLY A 1 96 ? 5.765 8.606 -25.463 1.00 61.19 96 GLY A O 1
ATOM 735 N N . ALA A 1 97 ? 6.638 9.667 -27.232 1.00 47.41 97 ALA A N 1
ATOM 736 C CA . ALA A 1 97 ? 7.643 8.644 -27.511 1.00 47.41 97 ALA A CA 1
ATOM 737 C C . ALA A 1 97 ? 8.680 8.583 -26.372 1.00 47.41 97 ALA A C 1
ATOM 739 O O . ALA A 1 97 ? 9.398 9.551 -26.134 1.00 47.41 97 ALA A O 1
ATOM 740 N N . GLY A 1 98 ? 8.747 7.447 -25.671 1.00 57.72 98 GLY A N 1
ATOM 741 C CA . GLY A 1 98 ? 9.699 7.202 -24.577 1.00 57.72 98 GLY A CA 1
ATOM 742 C C . GLY A 1 98 ? 9.162 7.448 -23.163 1.00 57.72 98 GLY A C 1
ATOM 743 O O . GLY A 1 98 ? 9.904 7.260 -22.200 1.00 57.72 98 GLY A O 1
ATOM 744 N N . ALA A 1 99 ? 7.893 7.835 -23.008 1.00 61.25 99 ALA A N 1
ATOM 745 C CA . ALA A 1 99 ? 7.301 8.031 -21.692 1.00 61.25 99 ALA A CA 1
ATOM 746 C C . ALA A 1 99 ? 6.883 6.683 -21.070 1.00 61.25 99 ALA A C 1
ATOM 748 O O . ALA A 1 99 ? 6.109 5.922 -21.651 1.00 61.25 99 ALA A O 1
ATOM 749 N N . ALA A 1 100 ? 7.409 6.373 -19.883 1.00 67.62 100 ALA A N 1
ATOM 750 C CA . ALA A 1 100 ? 7.013 5.183 -19.143 1.00 67.62 100 ALA A CA 1
ATOM 751 C C . ALA A 1 100 ? 5.585 5.349 -18.605 1.00 67.62 100 ALA A C 1
ATOM 753 O O . ALA A 1 100 ? 5.300 6.306 -17.886 1.00 67.62 100 ALA A O 1
ATOM 754 N N . GLY A 1 101 ? 4.682 4.432 -18.961 1.00 78.81 101 GLY A N 1
ATOM 755 C CA . GLY A 1 101 ? 3.332 4.423 -18.400 1.00 78.81 101 GLY A CA 1
ATOM 756 C C . GLY A 1 101 ? 3.307 4.085 -16.908 1.00 78.81 101 GLY A C 1
ATOM 757 O O . GLY A 1 101 ? 4.280 3.578 -16.341 1.00 78.81 101 GLY A O 1
ATOM 758 N N . ILE A 1 102 ? 2.169 4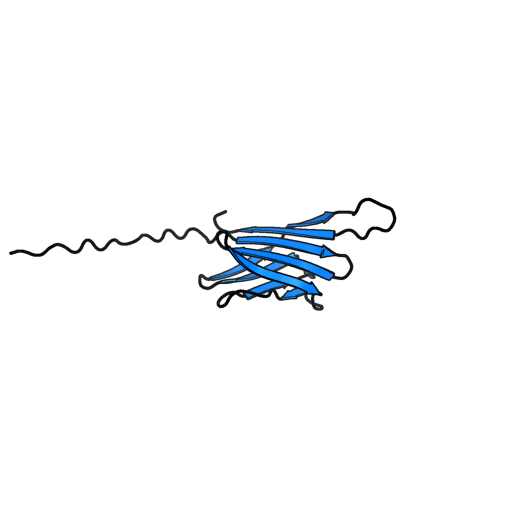.370 -16.285 1.00 87.38 102 ILE A N 1
ATOM 759 C CA . ILE A 1 102 ? 1.895 4.109 -14.870 1.00 87.38 102 ILE A CA 1
ATOM 760 C C . ILE A 1 102 ? 0.757 3.095 -14.750 1.00 87.38 102 ILE A C 1
ATOM 762 O O . ILE A 1 102 ? -0.202 3.146 -15.513 1.00 87.38 102 ILE A O 1
ATOM 766 N N . ASN A 1 103 ? 0.841 2.188 -13.785 1.00 89.62 103 ASN A N 1
ATOM 767 C CA . ASN A 1 103 ? -0.283 1.359 -13.369 1.00 89.62 103 ASN A CA 1
ATOM 768 C C . ASN A 1 103 ? -1.013 2.057 -12.228 1.00 89.62 103 ASN A C 1
ATOM 770 O O . ASN A 1 103 ? -0.404 2.376 -11.204 1.00 89.62 103 ASN A O 1
ATOM 774 N N . VAL A 1 104 ? -2.311 2.279 -12.398 1.00 92.06 104 VAL A N 1
ATOM 775 C CA . VAL A 1 104 ? -3.175 2.839 -11.363 1.00 92.06 104 VAL A CA 1
ATOM 776 C C . VAL A 1 104 ? -4.069 1.733 -10.827 1.00 92.06 104 VAL A C 1
ATOM 778 O O . VAL A 1 104 ? -4.913 1.220 -11.554 1.00 92.06 104 VAL A O 1
ATOM 781 N N . CYS A 1 105 ? -3.887 1.368 -9.561 1.00 93.75 105 CYS A N 1
ATOM 782 C CA . CYS A 1 105 ? -4.684 0.346 -8.889 1.00 93.75 105 CYS A CA 1
ATOM 783 C C . CYS A 1 105 ? -5.642 0.987 -7.895 1.00 93.75 105 CYS A C 1
ATOM 785 O O . CYS A 1 105 ? -5.239 1.813 -7.077 1.00 93.75 105 CYS A O 1
ATOM 787 N N . THR A 1 106 ? -6.913 0.605 -7.952 1.00 95.44 106 THR A N 1
ATOM 788 C CA . THR A 1 106 ? -7.961 1.169 -7.098 1.00 95.44 106 THR A CA 1
ATOM 789 C C . THR A 1 106 ? -8.805 0.078 -6.460 1.00 95.44 106 THR A C 1
ATOM 791 O O . THR A 1 106 ? -9.038 -0.972 -7.057 1.00 95.44 106 THR A O 1
ATOM 794 N N . ALA A 1 107 ? -9.279 0.319 -5.245 1.00 94.44 107 ALA A N 1
ATOM 795 C CA . ALA A 1 107 ? -10.340 -0.471 -4.639 1.00 94.44 107 ALA A CA 1
ATOM 796 C C . ALA A 1 107 ? -11.201 0.425 -3.753 1.00 94.44 107 ALA A C 1
AT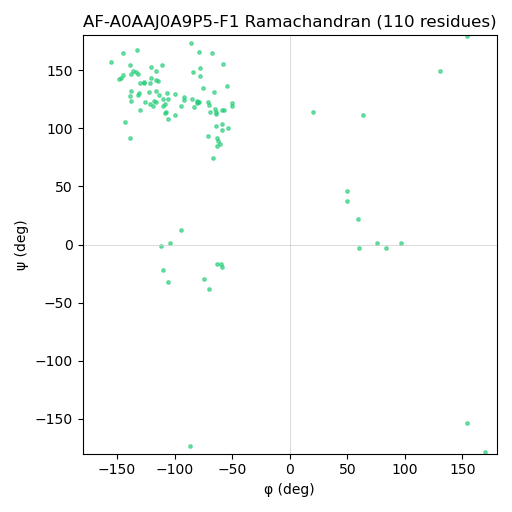OM 798 O O . ALA A 1 107 ? -10.688 1.319 -3.084 1.00 94.44 107 ALA A O 1
ATOM 799 N N . ARG A 1 108 ? -12.501 0.154 -3.742 1.00 93.38 108 ARG A N 1
ATOM 800 C CA . ARG A 1 108 ? -13.468 0.732 -2.814 1.00 93.38 108 ARG A CA 1
ATOM 801 C C . ARG A 1 108 ? -14.261 -0.429 -2.239 1.00 93.38 108 ARG A C 1
ATOM 803 O O . ARG A 1 108 ? -14.898 -1.158 -2.999 1.00 93.38 108 ARG A O 1
ATOM 810 N N . VAL A 1 109 ? -14.149 -0.655 -0.937 1.00 88.56 109 VAL A N 1
ATOM 811 C CA . VAL A 1 109 ? -14.680 -1.855 -0.278 1.00 88.56 109 VAL A CA 1
ATOM 812 C C . VAL A 1 109 ? -15.339 -1.512 1.050 1.00 88.56 109 VAL A C 1
ATOM 814 O O . VAL A 1 109 ? -14.963 -0.535 1.689 1.00 88.56 109 VAL A O 1
ATOM 817 N N . PHE A 1 110 ? -16.277 -2.380 1.454 1.00 82.06 110 PHE A N 1
ATOM 818 C CA . PHE A 1 110 ? -17.043 -2.336 2.707 1.00 82.06 110 PHE A CA 1
ATOM 819 C C . PHE A 1 110 ? -17.945 -1.101 2.840 1.00 82.06 110 PHE A C 1
ATOM 821 O O . PHE A 1 110 ? -17.453 -0.009 3.038 1.00 82.06 110 PHE A O 1
ATOM 828 N N . GLY A 1 111 ? -19.272 -1.250 2.794 1.00 67.12 111 GLY A N 1
ATOM 829 C CA . GLY A 1 111 ? -20.213 -0.182 3.192 1.00 67.12 111 GLY A CA 1
ATOM 830 C C . GLY A 1 111 ? -20.147 1.153 2.425 1.00 67.12 111 GLY A C 1
ATOM 831 O O . GLY A 1 111 ? -20.967 2.028 2.705 1.00 67.12 111 GLY A O 1
ATOM 832 N N . CYS A 1 112 ? -19.211 1.297 1.483 1.00 69.75 112 CYS A N 1
ATOM 833 C CA . CYS A 1 112 ? -19.244 2.191 0.339 1.00 69.75 112 CYS A CA 1
ATOM 834 C C . CYS A 1 112 ? -20.085 1.546 -0.787 1.00 69.75 112 CYS A C 1
ATOM 836 O O . CYS A 1 112 ? -20.565 2.318 -1.637 1.00 69.75 112 CYS A O 1
#

Nearest PDB structures (foldseek):
  8glv-assembly1_GK  TM=3.293E-01  e=4.244E-02  Chlamydomonas reinhardtii
  8fl4-assembly1_NV  TM=2.802E-01  e=6.746E-01  Homo sapiens
  4b6c-assembly2_B  TM=5.338E-01  e=6.364E+00  Mycolicibacterium smegmatis
  6gau-assembly1_A  TM=4.905E-01  e=5.165E+00  Mycobacterium tuberculosis
  6bbo-assembly2_H  TM=2.263E-01  e=1.024E+00  Discosoma sp.

pLDDT: mean 82.63, std 17.67, range [33.72, 97.75]

Solvent-accessible surface area (backbone atoms only — not comparable to full-atom values): 6423 Å² total; per-residue (Å²): 141,81,79,85,80,81,77,76,78,77,74,77,74,70,81,69,43,67,28,35,42,35,42,33,40,30,39,86,83,48,39,29,45,34,41,34,24,51,70,89,38,82,44,31,34,38,79,46,70,45,62,100,61,25,38,77,40,53,45,46,92,68,41,47,41,37,40,35,63,89,72,45,29,37,42,41,37,44,89,91,50,74,51,73,48,70,43,54,70,45,79,45,76,42,91,60,96,89,48,76,36,34,38,39,32,34,37,77,42,48,80,110

Organism: NCBI:txid1209918

Radius of gyration: 19.62 Å; Cα contacts (8 Å, |Δi|>4): 236; chains: 1; bounding box: 50×22×74 Å

Secondary structure (DSSP, 8-state):
-------------------EEEEEEEETTSEEEEEEEETTEEEEEEEEE--SSEEEPEE-TT-EEEEETTTTEEEEEETTEEEEEE-EEEEEPPSSTTPPPEEEEEEEES--

Fo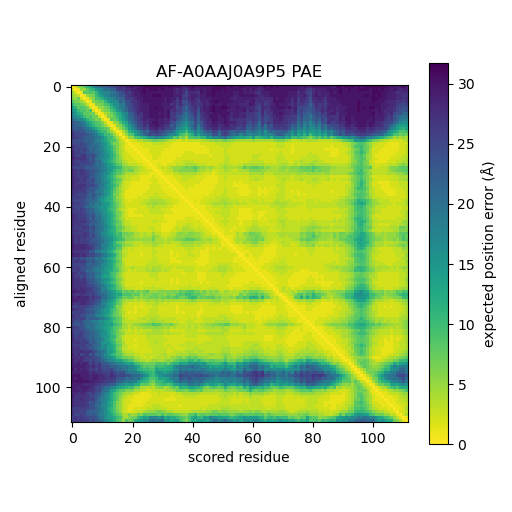ldseek 3Di:
DDDDPPPPPPPPPPCLFWKWKKKWKAWPQQFIWIFIATNNHTFWTDGGHADPQFDWTDGDPQKTWTQGDPQQKMWIGHVVGT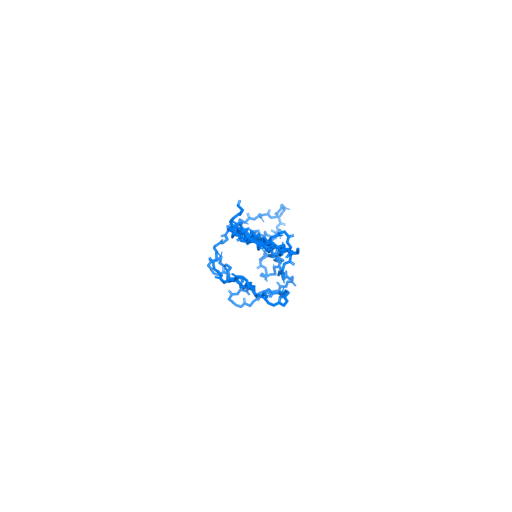DIDHWDWDWDADPDDPGTIIIMTIDIDGND

Sequence (112 aa):
MVSLKNFVLASFAGSALACVDFVASINNFQYATITLTDNGQKVCSVNGYGDANGWRLNCRSGYSAYMRFRDDVVEYSAPHGSWTFATKCEYMAAPGAGAAGINVCTARVFGC